Protein AF-A0A4Y2SGX2-F1 (afdb_monomer_lite)

Sequence (139 aa):
MPITRLEYIIDGLDEETGPVLLFDHLLSCNTNDHLVTLHLEGMWPIQLLSSTFIPFFQSCKKLKCLKLFIISSTSVTDLLLKSWQENPPESLEEVIIDVSNVNEDD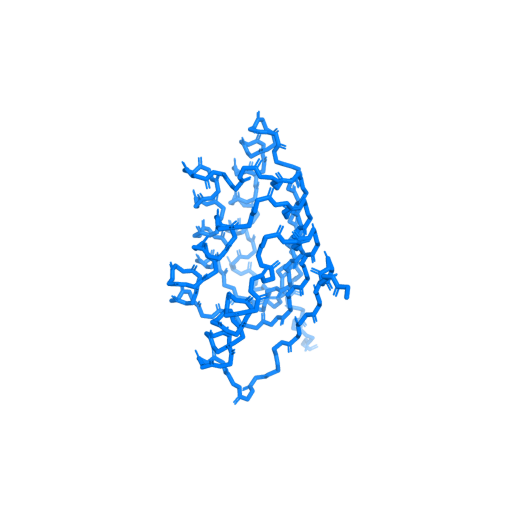YPILMNLTTEYVPLLELAGLNLKVNLHIQRTIN

Secondary structure (DSSP, 8-state):
----EEEEE--TTSTTTHHHHHHHHHHHTTGGGT--EEEEEE---HHHIIIIIHHHHHH-SS--EEEEEEES-HHHHHHHHHHHHHS--TT--EEEEEEEEE-TTTHHHHHHHHHHHHHHHHHTT-EEEEEEEE-----

Radius of gyration: 14.95 Å; chains: 1; bounding box: 42×26×37 Å

Organism: Araneus ventricosus (NCBI:txid182803)

Structure (mmCIF, N/CA/C/O backbone):
data_AF-A0A4Y2SGX2-F1
#
_entry.id   AF-A0A4Y2SGX2-F1
#
loop_
_atom_site.group_PDB
_atom_site.id
_atom_site.type_symbol
_atom_site.label_atom_id
_atom_site.label_alt_id
_atom_site.label_comp_id
_atom_site.label_asym_id
_atom_site.label_entity_id
_atom_site.label_seq_id
_atom_site.pdbx_PDB_ins_code
_atom_site.Cartn_x
_atom_site.Cartn_y
_atom_site.Cartn_z
_atom_site.occupancy
_atom_site.B_iso_or_equiv
_atom_site.auth_seq_id
_atom_site.auth_comp_id
_atom_site.auth_asym_id
_atom_site.auth_atom_id
_atom_site.pdbx_PDB_model_num
ATOM 1 N N . MET A 1 1 ? -22.523 -11.562 4.928 1.00 66.25 1 MET A N 1
ATOM 2 C CA . MET A 1 1 ? -21.269 -11.368 5.691 1.00 66.25 1 MET A CA 1
ATOM 3 C C . MET A 1 1 ? -20.470 -10.297 4.977 1.00 66.25 1 MET A C 1
ATOM 5 O O . MET A 1 1 ? -20.472 -10.339 3.752 1.00 66.25 1 MET A O 1
ATOM 9 N N . PRO A 1 2 ? -19.864 -9.334 5.686 1.00 78.75 2 PRO A N 1
ATOM 10 C CA . PRO A 1 2 ? -19.049 -8.321 5.032 1.00 78.75 2 PRO A CA 1
ATOM 11 C C . PRO A 1 2 ? -17.782 -8.950 4.439 1.00 78.75 2 PRO A C 1
ATOM 13 O O . PRO A 1 2 ? -17.235 -9.897 5.009 1.00 78.75 2 PRO A O 1
ATOM 16 N N . ILE A 1 3 ? -17.330 -8.426 3.301 1.00 81.44 3 ILE A N 1
ATOM 17 C CA . ILE A 1 3 ? -16.067 -8.830 2.679 1.00 81.44 3 ILE A CA 1
ATOM 18 C C . ILE A 1 3 ? -14.934 -8.186 3.478 1.00 81.44 3 ILE A C 1
ATOM 20 O O . ILE A 1 3 ? -14.813 -6.966 3.525 1.00 81.44 3 ILE A O 1
ATOM 24 N N . THR A 1 4 ? -14.118 -9.010 4.131 1.00 90.50 4 THR A N 1
ATOM 25 C CA . THR A 1 4 ? -12.972 -8.553 4.934 1.00 90.50 4 THR A CA 1
ATOM 26 C C . THR A 1 4 ? -11.638 -8.757 4.226 1.00 90.50 4 THR A C 1
ATOM 28 O O . THR A 1 4 ? -10.653 -8.122 4.590 1.00 90.50 4 THR A O 1
ATOM 31 N N . ARG A 1 5 ? -11.592 -9.611 3.200 1.00 92.81 5 ARG A N 1
ATOM 32 C CA . ARG A 1 5 ? -10.420 -9.833 2.353 1.00 92.81 5 ARG A CA 1
ATOM 33 C C . ARG A 1 5 ? -10.837 -9.773 0.895 1.00 92.81 5 ARG A C 1
ATOM 35 O O . ARG A 1 5 ? -11.780 -10.462 0.512 1.00 92.81 5 ARG A O 1
ATOM 42 N N . LEU A 1 6 ? -10.118 -8.980 0.114 1.00 91.81 6 LEU A N 1
ATOM 43 C CA . LEU A 1 6 ? -10.293 -8.883 -1.327 1.00 91.81 6 LEU A CA 1
ATOM 44 C C . LEU A 1 6 ? -8.964 -9.168 -2.019 1.00 91.81 6 LEU A C 1
ATOM 46 O O . LEU A 1 6 ? -7.925 -8.653 -1.610 1.00 91.81 6 LEU A O 1
ATOM 50 N N . GLU A 1 7 ? -9.025 -9.978 -3.067 1.00 91.81 7 GLU A N 1
ATOM 51 C CA . GLU A 1 7 ? -7.917 -10.217 -3.984 1.00 91.81 7 GLU A CA 1
ATOM 52 C C . GLU A 1 7 ? -8.411 -9.908 -5.385 1.00 91.81 7 GLU A C 1
ATOM 54 O O . GLU A 1 7 ? -9.482 -10.378 -5.777 1.00 91.81 7 GLU A O 1
ATOM 59 N N . TYR A 1 8 ? -7.666 -9.085 -6.109 1.00 86.19 8 TYR A N 1
ATOM 60 C CA . TYR A 1 8 ? -8.043 -8.665 -7.444 1.00 86.19 8 TYR A CA 1
ATOM 61 C C . TYR A 1 8 ? -6.819 -8.584 -8.344 1.00 86.19 8 TYR A C 1
ATOM 63 O O . TYR A 1 8 ? -5.809 -7.985 -7.979 1.00 86.19 8 TYR A O 1
ATOM 71 N N . ILE A 1 9 ? -6.937 -9.193 -9.518 1.00 84.62 9 ILE A N 1
ATOM 72 C CA . ILE A 1 9 ? -5.896 -9.237 -10.538 1.00 84.62 9 ILE A CA 1
ATOM 73 C C . ILE A 1 9 ? -6.438 -8.496 -11.752 1.00 84.62 9 ILE A C 1
ATOM 75 O O . ILE A 1 9 ? -7.525 -8.813 -12.239 1.00 84.62 9 ILE A O 1
ATOM 79 N N . ILE A 1 10 ? -5.688 -7.510 -12.222 1.00 74.62 10 ILE A N 1
ATOM 80 C CA . ILE A 1 10 ? -5.981 -6.766 -13.439 1.00 74.62 10 ILE A CA 1
ATOM 81 C C . ILE A 1 10 ? -5.154 -7.345 -14.556 1.00 74.62 10 ILE A C 1
ATOM 83 O O . ILE A 1 10 ? -3.934 -7.201 -14.585 1.00 74.62 10 ILE A O 1
ATOM 87 N N . ASP A 1 11 ? -5.858 -7.986 -15.475 1.00 70.06 11 ASP A N 1
ATOM 88 C CA . ASP A 1 11 ? -5.298 -8.440 -16.733 1.00 70.06 11 ASP A CA 1
ATOM 89 C C . ASP A 1 11 ? -5.484 -7.339 -17.793 1.00 70.06 11 ASP A C 1
ATOM 91 O O . ASP A 1 11 ? -6.489 -6.623 -17.770 1.00 70.06 11 ASP A O 1
ATOM 95 N N . GLY A 1 12 ? -4.511 -7.178 -18.696 1.00 61.22 12 GLY A N 1
ATOM 96 C CA . GLY A 1 12 ? -4.258 -5.978 -19.527 1.00 61.22 12 GLY A CA 1
ATOM 97 C C . GLY A 1 12 ? -5.330 -5.569 -20.555 1.00 61.22 12 GLY A C 1
ATOM 98 O O . GLY A 1 12 ? -5.045 -4.834 -21.495 1.00 61.22 12 GLY A O 1
ATOM 99 N N . LEU A 1 13 ? -6.567 -6.048 -20.426 1.00 53.25 13 LEU A N 1
ATOM 100 C CA . LEU A 1 13 ? -7.689 -5.722 -21.311 1.00 53.25 13 LEU A CA 1
ATOM 101 C C . LEU A 1 13 ? -8.557 -4.553 -20.809 1.00 53.25 13 LEU A C 1
ATOM 103 O O . LEU A 1 13 ? -9.429 -4.110 -21.550 1.00 53.25 13 LEU A O 1
ATOM 107 N N . ASP A 1 14 ? -8.320 -4.045 -19.592 1.00 55.66 14 ASP A N 1
ATOM 108 C CA . ASP A 1 14 ? -9.190 -3.053 -18.932 1.00 55.66 14 ASP A CA 1
ATOM 109 C C . ASP A 1 14 ? -8.406 -1.951 -18.176 1.00 55.66 14 ASP A C 1
ATOM 111 O O . ASP A 1 14 ? -8.850 -1.432 -17.150 1.00 55.66 14 ASP A O 1
ATOM 115 N N . GLU A 1 15 ? -7.216 -1.597 -18.679 1.00 60.25 15 GLU A N 1
ATOM 116 C CA . GLU A 1 15 ? -6.168 -0.846 -17.956 1.00 60.25 15 GLU A CA 1
ATOM 117 C C . GLU A 1 15 ? -6.572 0.547 -17.439 1.00 60.25 15 GLU A C 1
ATOM 119 O O . GLU A 1 15 ? -6.008 1.011 -16.449 1.00 60.25 15 GLU A O 1
ATOM 124 N N . GLU A 1 16 ? -7.564 1.210 -18.043 1.00 62.34 16 GLU A N 1
ATOM 125 C CA . GLU A 1 16 ? -8.000 2.545 -17.596 1.00 62.34 16 GLU A CA 1
ATOM 126 C C . GLU A 1 16 ? -9.330 2.541 -16.831 1.00 62.34 16 GLU A C 1
ATOM 128 O O . GLU A 1 16 ? -9.487 3.292 -15.869 1.00 62.34 16 GLU A O 1
ATOM 133 N N . THR A 1 17 ? -10.300 1.710 -17.231 1.00 69.69 17 THR A N 1
ATOM 134 C CA . THR A 1 17 ? -11.680 1.795 -16.706 1.00 69.69 17 THR A CA 1
ATOM 135 C C . THR A 1 17 ? -11.986 0.722 -15.662 1.00 69.69 17 THR A C 1
ATOM 137 O O . THR A 1 17 ? -12.701 0.996 -14.696 1.00 69.69 17 THR A O 1
ATOM 140 N N . GLY A 1 18 ? -11.413 -0.478 -15.797 1.00 74.94 18 GLY A N 1
ATOM 141 C CA . GLY A 1 18 ? -11.627 -1.593 -14.870 1.00 74.94 18 GLY A CA 1
ATOM 142 C C . GLY A 1 18 ? -11.302 -1.255 -13.407 1.00 74.94 18 GLY A C 1
ATOM 143 O O . GLY A 1 18 ? -12.150 -1.481 -12.540 1.00 74.94 18 GLY A O 1
ATOM 144 N N . PRO A 1 19 ? -10.131 -0.658 -13.106 1.00 75.88 19 PRO A N 1
ATOM 145 C CA . PRO A 1 19 ? -9.784 -0.214 -11.758 1.00 75.88 19 PRO A CA 1
ATOM 146 C C . PRO A 1 19 ? -10.812 0.751 -11.161 1.00 75.88 19 PRO A C 1
ATOM 148 O O . PRO A 1 19 ? -11.267 0.544 -10.040 1.00 75.88 19 PRO A O 1
ATOM 151 N N . VAL A 1 20 ? -11.207 1.784 -11.910 1.00 81.56 20 VAL A N 1
ATOM 152 C CA . VAL A 1 20 ? -12.153 2.808 -11.436 1.00 81.56 20 VAL A CA 1
ATOM 153 C C . VAL A 1 20 ? -13.495 2.171 -11.094 1.00 81.56 20 VAL A C 1
ATOM 155 O O . VAL A 1 20 ? -13.991 2.338 -9.982 1.00 81.56 20 VAL A O 1
ATOM 158 N N . LEU A 1 21 ? -14.036 1.363 -12.011 1.00 82.88 21 LEU A N 1
ATOM 159 C CA . LEU A 1 21 ? -15.308 0.673 -11.806 1.00 82.88 21 LEU A CA 1
ATOM 160 C C . LEU A 1 21 ? -15.267 -0.279 -10.610 1.00 82.88 21 LEU A C 1
ATOM 162 O O . LEU A 1 21 ? -16.256 -0.380 -9.884 1.00 82.88 21 LEU A O 1
ATOM 166 N N . LEU A 1 22 ? -14.138 -0.957 -10.378 1.00 84.62 22 LEU A N 1
ATOM 167 C CA . LEU A 1 22 ? -13.965 -1.795 -9.198 1.00 84.62 22 LEU A CA 1
ATOM 168 C C . LEU A 1 22 ? -14.092 -0.965 -7.921 1.00 84.62 22 LEU A C 1
ATOM 170 O O . LEU A 1 22 ? -14.897 -1.313 -7.060 1.00 84.62 22 LEU A O 1
ATOM 174 N N . PHE A 1 23 ? -13.308 0.102 -7.765 1.00 86.94 23 PHE A N 1
ATOM 175 C CA . PHE A 1 23 ? -13.319 0.879 -6.523 1.00 86.94 23 PHE A CA 1
ATOM 176 C C . PHE A 1 23 ? -14.650 1.595 -6.303 1.00 86.94 23 PHE A C 1
ATOM 178 O O . PHE A 1 23 ? -15.163 1.561 -5.184 1.00 86.94 23 PHE A O 1
ATOM 185 N N . ASP A 1 24 ? -15.265 2.133 -7.356 1.00 87.62 24 ASP A N 1
ATOM 186 C CA . ASP A 1 24 ? -16.619 2.689 -7.292 1.00 87.62 24 ASP A CA 1
ATOM 187 C C . ASP A 1 24 ? -17.631 1.632 -6.834 1.00 87.62 24 ASP A C 1
ATOM 189 O O . ASP A 1 24 ? -18.470 1.885 -5.963 1.00 87.62 24 ASP A O 1
ATOM 193 N N . HIS A 1 25 ? -17.526 0.410 -7.361 1.00 87.88 25 HIS A N 1
ATOM 194 C CA . HIS A 1 25 ? -18.378 -0.695 -6.944 1.00 87.88 25 HIS A CA 1
ATOM 195 C C . HIS A 1 25 ? -18.144 -1.076 -5.476 1.00 87.88 25 HIS A C 1
ATOM 197 O O . HIS A 1 25 ? -19.109 -1.199 -4.714 1.00 87.88 25 HIS A O 1
ATOM 203 N N . LEU A 1 26 ? -16.886 -1.200 -5.045 1.00 89.31 26 LEU A N 1
ATOM 204 C CA . LEU A 1 26 ? -16.529 -1.511 -3.659 1.00 89.31 26 LEU A CA 1
ATOM 205 C C . LEU A 1 26 ? -17.074 -0.461 -2.686 1.00 89.31 26 LEU A C 1
ATOM 207 O O . LEU A 1 26 ? -17.610 -0.837 -1.639 1.00 89.31 26 LEU A O 1
ATOM 211 N N . LEU A 1 27 ? -16.985 0.823 -3.047 1.00 89.69 27 LEU A N 1
ATOM 212 C CA . LEU A 1 27 ? -17.553 1.937 -2.288 1.00 89.69 27 LEU A CA 1
ATOM 213 C C . LEU A 1 27 ? -19.083 1.876 -2.253 1.00 89.69 27 LEU A C 1
ATOM 215 O O . LEU A 1 27 ? -19.667 1.994 -1.181 1.00 89.69 27 LEU A O 1
ATOM 219 N N . SER A 1 28 ? -19.744 1.605 -3.385 1.00 90.62 28 SER A N 1
ATOM 220 C CA . SER A 1 28 ? -21.212 1.467 -3.443 1.00 90.62 28 SER A CA 1
ATOM 221 C C . SER A 1 28 ? -21.747 0.344 -2.544 1.00 90.62 28 SER A C 1
ATOM 223 O O . SER A 1 28 ? -22.877 0.401 -2.058 1.00 90.62 28 SER A O 1
ATOM 225 N N . CYS A 1 29 ? -20.915 -0.670 -2.297 1.00 90.25 29 CYS A N 1
ATOM 226 C CA . CYS A 1 29 ? -21.207 -1.799 -1.423 1.00 90.25 29 CYS A CA 1
ATOM 227 C C . CYS A 1 29 ? -20.754 -1.579 0.033 1.00 90.25 29 CYS A C 1
ATOM 229 O O . CYS A 1 29 ? -20.885 -2.496 0.844 1.00 90.25 29 CYS A O 1
ATOM 231 N N . ASN A 1 30 ? -20.220 -0.400 0.377 1.00 89.94 30 ASN A N 1
ATOM 232 C CA . ASN A 1 30 ? -19.613 -0.080 1.678 1.00 89.94 30 ASN A CA 1
ATOM 233 C C . ASN A 1 30 ? -18.517 -1.080 2.098 1.00 89.94 30 ASN A C 1
ATOM 235 O O . ASN A 1 30 ? -18.339 -1.386 3.279 1.00 89.94 30 ASN A O 1
ATOM 239 N N . THR A 1 31 ? -17.783 -1.641 1.131 1.00 90.75 31 THR A N 1
ATOM 240 C CA . THR A 1 31 ? -16.744 -2.645 1.413 1.00 90.75 31 THR A CA 1
ATOM 241 C C . THR A 1 31 ? -15.591 -2.030 2.205 1.00 90.75 31 THR A C 1
ATOM 243 O O . THR A 1 31 ? -15.030 -2.679 3.086 1.00 90.75 31 THR A O 1
ATOM 246 N N . ASN A 1 32 ? -15.283 -0.757 1.958 1.00 91.19 32 ASN A N 1
ATOM 247 C CA . ASN A 1 32 ? -14.255 0.019 2.655 1.00 91.19 32 ASN A CA 1
ATOM 248 C C . ASN A 1 32 ? -14.449 0.073 4.189 1.00 91.19 32 ASN A C 1
ATOM 250 O O . ASN A 1 32 ? -13.465 0.121 4.926 1.00 91.19 32 ASN A O 1
ATOM 254 N N . ASP A 1 33 ? -15.684 -0.013 4.700 1.00 92.00 33 ASP A N 1
ATOM 255 C CA . ASP A 1 33 ? -15.972 -0.012 6.148 1.00 92.00 33 ASP A CA 1
ATOM 256 C C . ASP A 1 33 ? -15.608 -1.331 6.855 1.00 92.00 33 ASP A C 1
ATOM 258 O O . ASP A 1 33 ? -15.579 -1.424 8.096 1.00 92.00 33 ASP A O 1
ATOM 262 N N . HIS A 1 34 ? -15.366 -2.380 6.070 1.00 93.69 34 HIS A N 1
ATOM 263 C CA . HIS A 1 34 ? -15.165 -3.740 6.556 1.00 93.69 34 HIS A CA 1
ATOM 264 C C . HIS A 1 34 ? -13.898 -4.413 6.036 1.00 93.69 34 HIS A C 1
ATOM 266 O O . HIS A 1 34 ? -13.500 -5.431 6.606 1.00 93.69 34 HIS A O 1
ATOM 272 N N . LEU A 1 35 ? -13.279 -3.872 4.989 1.00 94.56 35 LEU A N 1
ATOM 273 C CA . LEU A 1 35 ? -12.087 -4.436 4.381 1.00 94.56 35 LEU A CA 1
ATOM 274 C C . LEU A 1 35 ? -10.921 -4.394 5.371 1.00 94.56 35 LEU A C 1
ATOM 276 O O . LEU A 1 35 ? -10.600 -3.347 5.923 1.00 94.56 35 LEU A O 1
ATOM 280 N N . VAL A 1 36 ? -10.307 -5.553 5.597 1.00 95.75 36 VAL A N 1
ATOM 281 C CA . VAL A 1 36 ? -9.164 -5.751 6.500 1.00 95.75 36 VAL A CA 1
ATOM 282 C C . VAL A 1 36 ? -7.895 -6.061 5.721 1.00 95.75 36 VAL A C 1
ATOM 284 O O . VAL A 1 36 ? -6.808 -5.635 6.108 1.00 95.75 36 VAL A O 1
ATOM 287 N N . THR A 1 37 ? -8.022 -6.794 4.618 1.00 96.00 37 THR A N 1
ATOM 288 C CA . THR A 1 37 ? -6.898 -7.175 3.766 1.00 96.00 37 THR A CA 1
ATOM 289 C C . THR A 1 37 ? -7.239 -6.940 2.308 1.00 96.00 37 THR A C 1
ATOM 291 O O . THR A 1 37 ? -8.300 -7.356 1.842 1.00 96.00 37 THR A O 1
ATOM 294 N N . LEU A 1 38 ? -6.318 -6.321 1.584 1.00 93.50 38 LEU A N 1
ATOM 295 C CA . LEU A 1 38 ? -6.447 -6.078 0.158 1.00 93.50 38 LEU A CA 1
ATOM 296 C C . LEU A 1 38 ? -5.189 -6.547 -0.565 1.00 93.50 38 LEU A C 1
ATOM 298 O O . LEU A 1 38 ? -4.084 -6.173 -0.186 1.00 93.50 38 LEU A O 1
ATOM 302 N N . HIS A 1 39 ? -5.370 -7.355 -1.602 1.00 93.12 39 HIS A N 1
ATOM 303 C CA . HIS A 1 39 ? -4.316 -7.752 -2.522 1.00 93.12 39 HIS A CA 1
ATOM 304 C C . HIS A 1 39 ? -4.699 -7.318 -3.935 1.00 93.12 39 HIS A C 1
ATOM 306 O O . HIS A 1 39 ? -5.761 -7.698 -4.427 1.00 93.12 39 HIS A O 1
ATOM 312 N N . LEU A 1 40 ? -3.847 -6.511 -4.560 1.00 88.44 40 LEU A N 1
ATOM 313 C CA . LEU A 1 40 ? -4.028 -6.012 -5.916 1.00 88.44 40 LEU A CA 1
ATOM 314 C C . LEU A 1 40 ? -2.819 -6.383 -6.764 1.00 88.44 40 LEU A C 1
ATOM 316 O O . LEU A 1 40 ? -1.688 -6.110 -6.371 1.00 88.44 40 LEU A O 1
ATOM 320 N N . GLU A 1 41 ? -3.065 -6.942 -7.939 1.00 87.62 41 GLU A N 1
ATOM 321 C CA . GLU A 1 41 ? -2.036 -7.309 -8.908 1.00 87.62 41 GLU A CA 1
ATOM 322 C C . GLU A 1 41 ? -2.355 -6.681 -10.261 1.00 87.62 41 GLU A C 1
ATOM 324 O O . GLU A 1 41 ? -3.497 -6.748 -10.708 1.00 87.62 41 GLU A O 1
ATOM 329 N N . GLY A 1 42 ? -1.373 -6.049 -10.906 1.00 82.19 42 GLY A N 1
ATOM 330 C CA . GLY A 1 42 ? -1.541 -5.535 -12.264 1.00 82.19 42 GLY A CA 1
ATOM 331 C C . GLY A 1 42 ? -0.602 -4.394 -12.646 1.00 82.19 42 GLY A C 1
ATOM 332 O O . GLY A 1 42 ? 0.309 -4.011 -11.906 1.00 82.19 42 GLY A O 1
ATOM 333 N N . MET A 1 43 ? -0.839 -3.846 -13.837 1.00 78.31 43 MET A N 1
ATOM 334 C CA . MET A 1 43 ? -0.239 -2.595 -14.296 1.00 78.31 43 MET A CA 1
ATOM 335 C C . MET A 1 43 ? -1.147 -1.431 -13.889 1.00 78.31 43 MET A C 1
ATOM 337 O O . MET A 1 43 ? -2.333 -1.422 -14.206 1.00 78.31 43 MET A O 1
ATOM 341 N N . TRP A 1 44 ? -0.593 -0.455 -13.167 1.00 75.56 44 TRP A N 1
ATOM 342 C CA . TRP A 1 44 ? -1.366 0.642 -12.582 1.00 75.56 44 TRP A CA 1
ATOM 343 C C . TRP A 1 44 ? -0.934 1.980 -13.182 1.00 75.56 44 TRP A C 1
ATOM 345 O O . TRP A 1 44 ? 0.155 2.466 -12.861 1.00 75.56 44 TRP A O 1
ATOM 355 N N . PRO A 1 45 ? -1.765 2.613 -14.025 1.00 75.75 45 PRO A N 1
ATOM 356 C CA . PRO A 1 45 ? -1.525 3.976 -14.476 1.00 75.75 45 PRO A CA 1
ATOM 357 C C . PRO A 1 45 ? -1.377 4.935 -13.292 1.00 75.75 45 PRO A C 1
ATOM 359 O O . PRO A 1 45 ? -2.171 4.916 -12.348 1.00 75.75 45 PRO A O 1
ATOM 362 N N . ILE A 1 46 ? -0.390 5.830 -13.355 1.00 74.62 46 ILE A N 1
ATOM 363 C CA . ILE A 1 46 ? -0.136 6.813 -12.291 1.00 74.62 46 ILE A CA 1
ATOM 364 C C . ILE A 1 46 ? -1.362 7.698 -12.005 1.00 74.62 46 ILE A C 1
ATOM 366 O O . ILE A 1 46 ? -1.585 8.108 -10.868 1.00 74.62 46 ILE A O 1
ATOM 370 N N . GLN A 1 47 ? -2.197 7.953 -13.017 1.00 77.62 47 GLN A N 1
ATOM 371 C CA . GLN A 1 47 ? -3.437 8.719 -12.878 1.00 77.62 47 GLN A CA 1
ATOM 372 C C . GLN A 1 47 ? -4.465 8.005 -11.989 1.00 77.62 47 GLN A C 1
ATOM 374 O O . GLN A 1 47 ? -5.222 8.664 -11.274 1.00 77.62 47 GLN A O 1
ATOM 379 N N . LEU A 1 48 ? -4.494 6.670 -12.003 1.00 78.94 48 LEU A N 1
ATOM 380 C CA . LEU A 1 48 ? -5.407 5.884 -11.171 1.00 78.94 48 LEU A CA 1
ATOM 381 C C . LEU A 1 48 ? -4.981 5.886 -9.706 1.00 78.94 48 LEU A C 1
ATOM 383 O O . LEU A 1 48 ? -5.837 5.863 -8.817 1.00 78.94 48 LEU A O 1
ATOM 387 N N . LEU A 1 49 ? -3.677 6.009 -9.443 1.00 78.88 49 LEU A N 1
ATOM 388 C CA . LEU A 1 49 ? -3.179 6.104 -8.078 1.00 78.88 49 LEU A CA 1
ATOM 389 C C . LEU A 1 49 ? -3.736 7.325 -7.343 1.00 78.88 49 LEU A C 1
ATOM 391 O O . LEU A 1 49 ? -4.272 7.199 -6.243 1.00 78.88 49 LEU A O 1
ATOM 395 N N . SER A 1 50 ? -3.625 8.501 -7.962 1.00 77.88 50 SER A N 1
ATOM 396 C CA . SER A 1 50 ? -4.036 9.765 -7.345 1.00 77.88 50 SER A CA 1
ATOM 397 C C . SER A 1 50 ? -5.551 9.946 -7.306 1.00 77.88 50 SER A C 1
ATOM 399 O O . SER A 1 50 ? -6.075 10.453 -6.317 1.00 77.88 50 SER A O 1
ATOM 401 N N . SER A 1 51 ? -6.258 9.531 -8.360 1.00 81.69 51 SER A N 1
ATOM 402 C CA . SER A 1 51 ? -7.705 9.741 -8.480 1.00 81.69 51 SER A CA 1
ATOM 403 C C . SER A 1 51 ? -8.546 8.716 -7.723 1.00 81.69 51 SER A C 1
ATOM 405 O O . SER A 1 51 ? -9.640 9.054 -7.280 1.00 81.69 51 SER A O 1
ATOM 407 N N . THR A 1 52 ? -8.055 7.481 -7.576 1.00 85.38 52 THR A N 1
ATOM 408 C CA . THR A 1 52 ? -8.879 6.354 -7.115 1.00 85.38 52 THR A CA 1
ATOM 409 C C . THR A 1 52 ? -8.250 5.618 -5.932 1.00 85.38 52 THR A C 1
ATOM 411 O O . THR A 1 52 ? -8.886 5.477 -4.888 1.00 85.38 52 THR A O 1
ATOM 414 N N . PHE A 1 53 ? -6.988 5.192 -6.044 1.00 85.00 53 PHE A N 1
ATOM 415 C CA . PHE A 1 53 ? -6.366 4.290 -5.062 1.00 85.00 53 PHE A CA 1
ATOM 416 C C . PHE A 1 53 ? -6.142 4.968 -3.718 1.00 85.00 53 PHE A C 1
ATOM 418 O O . PHE A 1 53 ? -6.591 4.472 -2.686 1.00 85.00 53 PHE A O 1
ATOM 425 N N . ILE A 1 54 ? -5.445 6.107 -3.734 1.00 87.25 54 ILE A N 1
ATOM 426 C CA . ILE A 1 54 ? -5.101 6.847 -2.520 1.00 87.25 54 ILE A CA 1
ATOM 427 C C . ILE A 1 54 ? -6.379 7.253 -1.760 1.00 87.25 54 ILE A C 1
ATOM 429 O O . ILE A 1 54 ? -6.473 6.919 -0.575 1.00 87.25 54 ILE A O 1
ATOM 433 N N . PRO A 1 55 ? -7.403 7.863 -2.400 1.00 89.38 55 PRO A N 1
ATOM 434 C CA . PRO A 1 55 ? -8.672 8.154 -1.731 1.00 89.38 55 PRO A CA 1
ATOM 435 C C . PRO A 1 55 ? -9.379 6.909 -1.182 1.00 89.38 55 PRO A C 1
ATOM 437 O O . PRO A 1 55 ? -9.890 6.934 -0.061 1.00 89.38 55 PRO A O 1
ATOM 440 N N . PHE A 1 56 ? -9.394 5.801 -1.934 1.00 90.06 56 PHE A N 1
ATOM 441 C CA . PHE A 1 56 ? -10.032 4.569 -1.475 1.00 90.06 56 PHE A CA 1
ATOM 442 C C . PHE A 1 56 ? -9.355 4.013 -0.217 1.00 90.06 56 PHE A C 1
ATOM 444 O O . PHE A 1 56 ? -10.044 3.705 0.757 1.00 90.06 56 PHE A O 1
ATOM 451 N N . PHE A 1 57 ? -8.021 3.937 -0.186 1.00 88.12 57 PHE A N 1
ATOM 452 C CA . PHE A 1 57 ? -7.289 3.463 0.994 1.00 88.12 57 PHE A CA 1
ATOM 453 C C . PHE A 1 57 ? -7.492 4.383 2.198 1.00 88.12 57 PHE A C 1
ATOM 455 O O . PHE A 1 57 ? -7.707 3.890 3.303 1.00 88.12 57 PHE A O 1
ATOM 462 N N . GLN A 1 58 ? -7.523 5.701 1.986 1.00 88.56 58 GLN A N 1
ATOM 463 C CA . GLN A 1 58 ? -7.842 6.673 3.038 1.00 88.56 58 GLN A CA 1
ATOM 464 C C . GLN A 1 58 ? -9.269 6.507 3.582 1.00 88.56 58 GLN A C 1
ATOM 466 O O . GLN A 1 58 ? -9.518 6.771 4.756 1.00 88.56 58 GLN A O 1
ATOM 471 N N . SER A 1 59 ? -10.213 6.041 2.758 1.00 91.12 59 SER A N 1
ATOM 472 C CA . SER A 1 59 ? -11.589 5.763 3.191 1.00 91.12 59 SER A CA 1
ATOM 473 C C . SER A 1 59 ? -11.738 4.463 3.996 1.00 91.12 59 SER A C 1
ATOM 475 O O . SER A 1 59 ? -12.779 4.246 4.623 1.00 91.12 59 SER A O 1
ATOM 477 N N . CYS A 1 60 ? -10.727 3.587 3.980 1.00 92.69 60 CYS A N 1
ATOM 478 C CA . CYS A 1 60 ? -10.768 2.298 4.660 1.00 92.69 60 CYS A CA 1
ATOM 479 C C . CYS A 1 60 ? -10.347 2.432 6.129 1.00 92.69 60 CYS A C 1
ATOM 481 O O . CYS A 1 60 ? -9.175 2.612 6.450 1.00 92.69 60 CYS A O 1
ATOM 483 N N . LYS A 1 61 ? -11.301 2.264 7.048 1.00 91.25 61 LYS A N 1
ATOM 484 C CA . LYS A 1 61 ? -11.071 2.423 8.501 1.00 91.25 61 LYS A CA 1
ATOM 485 C C . LYS A 1 61 ? -10.564 1.165 9.209 1.00 91.25 61 LYS A C 1
ATOM 487 O O . LYS A 1 61 ? -10.321 1.192 10.412 1.00 91.25 61 LYS A O 1
ATOM 492 N N . LYS A 1 62 ? -10.504 0.033 8.505 1.00 95.12 62 LYS A N 1
ATOM 493 C CA . LYS A 1 62 ? -10.115 -1.272 9.071 1.00 95.12 62 LYS A CA 1
ATOM 494 C C . LYS A 1 62 ? -9.063 -2.005 8.247 1.00 95.12 62 LYS A C 1
ATOM 496 O O . LYS A 1 62 ? -8.735 -3.140 8.595 1.00 95.12 62 LYS A O 1
ATOM 501 N N . LEU A 1 63 ? -8.571 -1.390 7.172 1.00 95.25 63 LEU A N 1
ATOM 502 C CA . LEU A 1 63 ? -7.623 -2.009 6.259 1.00 95.25 63 LEU A CA 1
ATOM 503 C C . LEU A 1 63 ? -6.258 -2.068 6.936 1.00 95.25 63 LEU A C 1
ATOM 505 O O . LEU A 1 63 ? -5.556 -1.072 6.981 1.00 95.25 63 LEU A O 1
ATOM 509 N N . LYS A 1 64 ? -5.896 -3.252 7.430 1.00 96.00 64 LYS A N 1
ATOM 510 C CA . LYS A 1 64 ? -4.647 -3.510 8.156 1.00 96.00 64 LYS A CA 1
ATOM 511 C C . LYS A 1 64 ? -3.507 -3.939 7.248 1.00 96.00 64 LYS A C 1
ATOM 513 O O . LYS A 1 64 ? -2.360 -3.617 7.527 1.00 96.00 64 LYS A O 1
ATOM 518 N N . CYS A 1 65 ? -3.815 -4.688 6.192 1.00 96.06 65 CYS A N 1
ATOM 519 C CA . CYS A 1 65 ? -2.808 -5.295 5.327 1.00 96.06 65 CYS A CA 1
ATOM 520 C C . CYS A 1 65 ? -3.095 -4.984 3.858 1.00 96.06 65 CYS A C 1
ATOM 522 O O . CYS A 1 65 ? -4.177 -5.303 3.353 1.00 96.06 65 CYS A O 1
ATOM 524 N N . LEU A 1 66 ? -2.111 -4.402 3.178 1.00 94.25 66 LEU A N 1
ATOM 525 C CA . LEU A 1 66 ? -2.143 -4.124 1.748 1.00 94.25 66 LEU A CA 1
ATOM 526 C C . LEU A 1 66 ? -1.004 -4.868 1.048 1.00 94.25 66 LEU A C 1
ATOM 528 O O . LEU A 1 66 ? 0.158 -4.755 1.428 1.00 94.25 66 LEU A O 1
ATOM 532 N N . LYS A 1 67 ? -1.333 -5.613 -0.003 1.00 94.31 67 LYS A N 1
ATOM 533 C CA . LYS A 1 67 ? -0.361 -6.242 -0.896 1.00 94.31 67 LYS A CA 1
ATOM 534 C C . LYS A 1 67 ? -0.565 -5.697 -2.298 1.00 94.31 67 LYS A C 1
ATOM 536 O O . LYS A 1 67 ? -1.680 -5.747 -2.812 1.00 94.31 67 LYS A O 1
ATOM 541 N N . LEU A 1 68 ? 0.495 -5.177 -2.893 1.00 91.00 68 LEU A N 1
ATOM 542 C CA . LEU A 1 68 ? 0.497 -4.630 -4.240 1.00 91.00 68 LEU A CA 1
ATOM 543 C C . LEU A 1 68 ? 1.528 -5.379 -5.068 1.00 91.00 68 LEU A C 1
ATOM 545 O O . LEU A 1 68 ? 2.700 -5.403 -4.711 1.00 91.00 68 LEU A O 1
ATOM 549 N N . PHE A 1 69 ? 1.106 -5.932 -6.193 1.00 89.31 69 PHE A N 1
ATOM 550 C CA . PHE A 1 69 ? 2.001 -6.359 -7.252 1.00 89.31 69 PHE A CA 1
ATOM 551 C C . PHE A 1 69 ? 1.856 -5.382 -8.418 1.00 89.31 69 PHE A C 1
ATOM 553 O O . PHE A 1 69 ? 0.764 -5.203 -8.963 1.00 89.31 69 PHE A O 1
ATOM 560 N N . ILE A 1 70 ? 2.953 -4.708 -8.757 1.00 85.56 70 ILE A N 1
ATOM 561 C CA . ILE A 1 70 ? 2.995 -3.601 -9.712 1.00 85.56 70 ILE A CA 1
ATOM 562 C C . ILE A 1 70 ? 3.917 -3.982 -10.862 1.00 85.56 70 ILE A C 1
ATOM 564 O O . ILE A 1 70 ? 5.099 -4.259 -10.659 1.00 85.56 70 ILE A O 1
ATOM 568 N N . ILE A 1 71 ? 3.394 -3.943 -12.083 1.00 80.81 71 ILE A N 1
ATOM 569 C CA . ILE A 1 71 ? 4.196 -4.108 -13.296 1.00 80.81 71 ILE A CA 1
ATOM 570 C C . ILE A 1 71 ? 4.704 -2.723 -13.728 1.00 80.81 71 ILE A C 1
ATOM 572 O O . ILE A 1 71 ? 3.958 -1.932 -14.290 1.00 80.81 71 ILE A O 1
ATOM 576 N N . SER A 1 72 ? 5.973 -2.458 -13.398 1.00 69.44 72 SER A N 1
ATOM 577 C CA . SER A 1 72 ? 6.852 -1.333 -13.766 1.00 69.44 72 SER A CA 1
ATOM 578 C C . SER A 1 72 ? 6.291 0.097 -13.754 1.00 69.44 72 SER A C 1
ATOM 580 O O . SER A 1 72 ? 5.571 0.522 -14.654 1.00 69.44 72 SER A O 1
ATOM 582 N N . SER A 1 73 ? 6.749 0.886 -12.772 1.00 71.44 73 SER A N 1
ATOM 583 C CA . SER A 1 73 ? 6.929 2.341 -12.876 1.00 71.44 73 SER A CA 1
ATOM 584 C C . SER A 1 73 ? 7.591 2.903 -11.600 1.00 71.44 73 SER A C 1
ATOM 586 O O . SER A 1 73 ? 7.093 2.723 -10.482 1.00 71.44 73 SER A O 1
ATOM 588 N N . THR A 1 74 ? 8.718 3.609 -11.760 1.00 80.25 74 THR A N 1
ATOM 589 C CA . THR A 1 74 ? 9.394 4.373 -10.688 1.00 80.25 74 THR A CA 1
ATOM 590 C C . THR A 1 74 ? 8.476 5.437 -10.096 1.00 80.25 74 THR A C 1
ATOM 592 O O . THR A 1 74 ? 8.384 5.580 -8.879 1.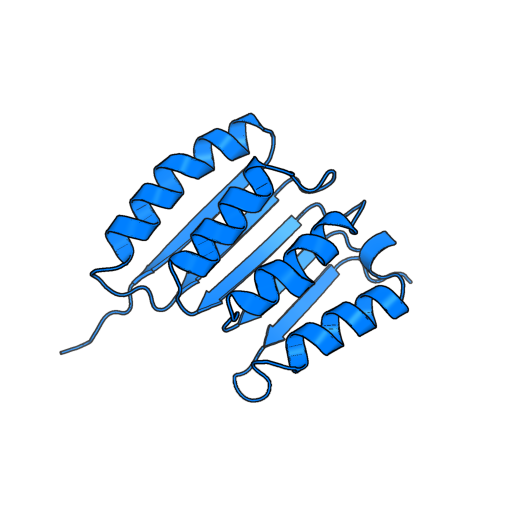00 80.25 74 THR A O 1
ATOM 595 N N . SER A 1 75 ? 7.740 6.138 -10.958 1.00 84.12 75 SER A N 1
ATOM 596 C CA . SER A 1 75 ? 6.856 7.240 -10.581 1.00 84.12 75 SER A CA 1
ATOM 597 C C . SER A 1 75 ? 5.603 6.782 -9.834 1.00 84.12 75 SER A C 1
ATOM 599 O O . SER A 1 75 ? 5.138 7.484 -8.941 1.00 84.12 75 SER A O 1
ATOM 601 N N . VAL A 1 76 ? 5.081 5.593 -10.146 1.00 83.62 76 VAL A N 1
ATOM 602 C CA . VAL A 1 76 ? 3.958 4.962 -9.430 1.00 83.62 76 VAL A CA 1
ATOM 603 C C . VAL A 1 76 ? 4.375 4.629 -7.999 1.00 83.62 76 VAL A C 1
ATOM 605 O O . VAL A 1 76 ? 3.651 4.944 -7.056 1.00 83.62 76 VAL A O 1
ATOM 608 N N . THR A 1 77 ? 5.564 4.046 -7.833 1.00 86.12 77 THR A N 1
ATOM 609 C CA . THR A 1 77 ? 6.091 3.685 -6.511 1.00 86.12 77 THR A CA 1
ATOM 610 C C . THR A 1 77 ? 6.381 4.932 -5.673 1.00 86.12 77 THR A C 1
ATOM 612 O O . THR A 1 77 ? 5.905 5.022 -4.546 1.00 86.12 77 THR A O 1
ATOM 615 N N . ASP A 1 78 ? 7.088 5.924 -6.224 1.00 89.69 78 ASP A N 1
ATOM 616 C CA . ASP A 1 78 ? 7.392 7.180 -5.520 1.00 89.69 78 ASP A CA 1
ATOM 617 C C . ASP A 1 78 ? 6.116 7.923 -5.087 1.00 89.69 78 ASP A C 1
ATOM 619 O O . ASP A 1 78 ? 5.976 8.300 -3.924 1.00 89.69 78 ASP A O 1
ATOM 623 N N . LEU A 1 79 ? 5.125 8.051 -5.981 1.00 89.56 79 LEU A N 1
ATOM 624 C CA . LEU A 1 79 ? 3.855 8.712 -5.666 1.00 89.56 79 LEU A CA 1
ATOM 625 C C . LEU A 1 79 ? 3.109 8.026 -4.511 1.00 89.56 79 LEU A C 1
ATOM 627 O O . LEU A 1 79 ? 2.576 8.710 -3.636 1.00 89.56 79 LEU A O 1
ATOM 631 N N . LEU A 1 80 ? 3.071 6.689 -4.499 1.00 89.12 80 LEU A N 1
ATOM 632 C CA . LEU A 1 80 ? 2.446 5.918 -3.422 1.00 89.12 80 LEU A CA 1
ATOM 633 C C . LEU A 1 80 ? 3.148 6.153 -2.083 1.00 89.12 80 LEU A C 1
ATOM 635 O O . LEU A 1 80 ? 2.490 6.523 -1.109 1.00 89.12 80 LEU A O 1
ATOM 639 N N . LEU A 1 81 ? 4.472 5.990 -2.044 1.00 90.81 81 LEU A N 1
ATOM 640 C CA . LEU A 1 81 ? 5.263 6.134 -0.820 1.00 90.81 81 LEU A CA 1
ATOM 641 C C . LEU A 1 81 ? 5.168 7.550 -0.249 1.00 90.81 81 LEU A C 1
ATOM 643 O O . LEU A 1 81 ? 4.911 7.721 0.944 1.00 90.81 81 LEU A O 1
ATOM 647 N N . LYS A 1 82 ? 5.271 8.561 -1.115 1.00 92.25 82 LYS A N 1
ATOM 648 C CA . LYS A 1 82 ? 5.091 9.961 -0.737 1.00 92.25 82 LYS A CA 1
ATOM 649 C C . LYS A 1 82 ? 3.702 10.227 -0.159 1.00 92.25 82 LYS A C 1
ATOM 651 O O . LYS A 1 82 ? 3.581 10.897 0.864 1.00 92.25 82 LYS A O 1
ATOM 656 N N . SER A 1 83 ? 2.652 9.671 -0.769 1.00 90.62 83 SER A N 1
ATOM 657 C CA . SER A 1 83 ? 1.283 9.860 -0.276 1.00 90.62 83 SER A CA 1
ATOM 658 C C . SER A 1 83 ? 1.081 9.303 1.135 1.00 90.62 83 SER A C 1
ATOM 660 O O . SER A 1 83 ? 0.402 9.930 1.945 1.00 90.62 83 SER A O 1
ATOM 662 N N . TRP A 1 84 ? 1.707 8.168 1.461 1.00 90.75 84 TRP A N 1
ATOM 663 C CA . TRP A 1 84 ? 1.640 7.585 2.802 1.00 90.75 84 TRP A CA 1
ATOM 664 C C . TRP A 1 84 ? 2.509 8.317 3.812 1.00 90.75 84 TRP A C 1
ATOM 666 O O . TRP A 1 84 ? 2.174 8.323 4.991 1.00 90.75 84 TRP A O 1
ATOM 676 N N . GLN A 1 85 ? 3.591 8.958 3.374 1.00 90.81 85 GLN A N 1
ATOM 677 C CA . GLN A 1 85 ? 4.375 9.825 4.246 1.00 90.81 85 GLN A CA 1
ATOM 678 C C . GLN A 1 85 ? 3.588 11.088 4.628 1.00 90.81 85 GLN A C 1
ATOM 680 O O . GLN A 1 85 ? 3.625 11.513 5.780 1.00 90.81 85 GLN A O 1
ATOM 685 N N . GLU A 1 86 ? 2.884 11.694 3.668 1.00 91.12 86 GLU A N 1
ATOM 686 C CA . GLU A 1 86 ? 2.099 12.914 3.887 1.00 91.12 86 GLU A CA 1
ATOM 687 C C . GLU A 1 86 ? 0.798 12.644 4.654 1.00 91.12 86 GLU A C 1
ATOM 689 O O . GLU A 1 86 ? 0.435 13.409 5.549 1.00 91.12 86 GLU A O 1
ATOM 694 N N . ASN A 1 87 ? 0.091 11.567 4.305 1.00 88.62 87 ASN A N 1
ATOM 695 C CA . ASN A 1 87 ? -1.170 11.180 4.929 1.00 88.62 87 ASN A CA 1
ATOM 696 C C . ASN A 1 87 ? -1.276 9.646 5.043 1.00 88.62 87 ASN A C 1
ATOM 698 O O . ASN A 1 87 ? -1.868 8.998 4.167 1.00 88.62 87 ASN A O 1
ATOM 702 N N . PRO A 1 88 ? -0.707 9.055 6.109 1.00 84.69 88 PRO A N 1
ATOM 703 C CA . PRO A 1 88 ? -0.753 7.617 6.331 1.00 84.69 88 PRO A CA 1
ATOM 704 C C . PRO A 1 88 ? -2.205 7.144 6.497 1.00 84.69 88 PRO A C 1
ATOM 706 O O . PRO A 1 88 ? -2.966 7.769 7.241 1.00 84.69 88 PRO A O 1
ATOM 709 N N . PRO A 1 89 ? -2.622 6.034 5.864 1.00 85.50 89 PRO A N 1
ATOM 710 C CA . PRO A 1 89 ? -3.937 5.462 6.123 1.00 85.50 89 PRO A CA 1
ATOM 711 C C . PRO A 1 89 ? -4.035 4.999 7.585 1.00 85.50 89 PRO A C 1
ATOM 713 O O . PRO A 1 89 ? -3.240 4.177 8.029 1.00 85.50 89 PRO A O 1
ATOM 716 N N . GLU A 1 90 ? -5.028 5.504 8.322 1.00 87.19 90 GLU A N 1
ATOM 717 C CA . GLU A 1 90 ? -5.125 5.391 9.792 1.00 87.19 90 GLU A CA 1
ATOM 718 C C . GLU A 1 90 ? -5.028 3.953 10.329 1.00 87.19 90 GLU A C 1
ATOM 720 O O . GLU A 1 90 ? -4.499 3.724 11.413 1.00 87.19 90 GLU A O 1
ATOM 725 N N . SER A 1 91 ? -5.562 2.983 9.584 1.00 91.94 91 SER A N 1
ATOM 726 C CA . SER A 1 91 ? -5.681 1.590 10.033 1.00 91.94 91 SER A CA 1
ATOM 727 C C . SER A 1 91 ? -4.637 0.639 9.451 1.00 91.94 91 SER A C 1
ATOM 729 O O . SER A 1 91 ? -4.642 -0.540 9.809 1.00 91.94 91 SER A O 1
ATOM 731 N N . LEU A 1 92 ? -3.768 1.135 8.566 1.00 93.19 92 LEU A N 1
ATOM 732 C CA . LEU A 1 92 ? -2.834 0.312 7.808 1.00 93.19 92 LEU A CA 1
ATOM 733 C C . LEU A 1 92 ? -1.589 0.012 8.641 1.00 93.19 92 LEU A C 1
ATOM 735 O O . LEU A 1 92 ? -0.899 0.915 9.099 1.00 93.19 92 LEU A O 1
ATOM 739 N N . GLU A 1 93 ? -1.320 -1.276 8.837 1.00 95.00 93 GLU A N 1
ATOM 740 C CA . GLU A 1 93 ? -0.242 -1.781 9.693 1.00 95.00 93 GLU A CA 1
ATOM 741 C C . GLU A 1 93 ? 0.887 -2.392 8.852 1.00 95.00 93 GLU A C 1
ATOM 743 O O . GLU A 1 93 ? 2.060 -2.221 9.171 1.00 95.00 93 GLU A O 1
ATOM 748 N N . GLU A 1 94 ? 0.544 -3.092 7.767 1.00 96.12 94 GLU A N 1
ATOM 749 C CA . GLU A 1 94 ? 1.493 -3.807 6.913 1.00 96.12 94 GLU A CA 1
ATOM 750 C C . GLU A 1 94 ? 1.235 -3.531 5.431 1.00 96.12 94 GLU A C 1
ATOM 752 O O . GLU A 1 94 ? 0.109 -3.660 4.938 1.00 96.12 94 GLU A O 1
ATOM 757 N N . VAL A 1 95 ? 2.309 -3.220 4.705 1.00 94.12 95 VAL A N 1
ATOM 758 C CA . VAL A 1 95 ? 2.304 -3.059 3.255 1.00 94.12 95 VAL A CA 1
ATOM 759 C C . VAL A 1 95 ? 3.409 -3.893 2.631 1.00 94.12 95 VAL A C 1
ATOM 761 O O . VAL A 1 95 ? 4.575 -3.784 3.003 1.00 94.12 95 VAL A O 1
ATOM 764 N N . ILE A 1 96 ? 3.049 -4.683 1.625 1.00 94.81 96 ILE A N 1
ATOM 765 C CA . ILE A 1 96 ? 4.003 -5.392 0.774 1.00 94.81 96 ILE A CA 1
ATOM 766 C C . ILE A 1 96 ? 3.827 -4.890 -0.654 1.00 94.81 96 ILE A C 1
ATOM 768 O O . ILE A 1 96 ? 2.724 -4.950 -1.193 1.00 94.81 96 ILE A O 1
ATOM 772 N N . ILE A 1 97 ? 4.908 -4.409 -1.261 1.00 92.31 97 ILE A N 1
ATOM 773 C CA . ILE A 1 97 ? 4.951 -4.001 -2.663 1.00 92.31 97 ILE A CA 1
ATOM 774 C C . ILE A 1 97 ? 5.943 -4.897 -3.397 1.00 92.31 97 ILE A C 1
ATOM 776 O O . ILE A 1 97 ? 7.135 -4.883 -3.106 1.00 92.31 97 ILE A O 1
ATOM 780 N N . ASP A 1 98 ? 5.461 -5.648 -4.374 1.00 92.06 98 ASP A N 1
ATOM 781 C CA . ASP A 1 98 ? 6.268 -6.389 -5.331 1.00 92.06 98 ASP A CA 1
ATOM 782 C C . ASP A 1 98 ? 6.276 -5.624 -6.657 1.00 92.06 98 ASP A C 1
ATOM 784 O O . ASP A 1 98 ? 5.267 -5.556 -7.356 1.00 92.06 98 ASP A O 1
ATOM 788 N N . VAL A 1 99 ? 7.415 -5.026 -7.007 1.00 90.19 99 VAL A N 1
ATOM 789 C CA . VAL A 1 99 ? 7.587 -4.308 -8.275 1.00 90.19 99 VAL A CA 1
ATOM 790 C C . VAL A 1 99 ? 8.275 -5.233 -9.265 1.00 90.19 99 VAL A C 1
ATOM 792 O O . VAL A 1 99 ? 9.439 -5.595 -9.093 1.00 90.19 99 VAL A O 1
ATOM 795 N N . SER A 1 100 ? 7.549 -5.618 -10.306 1.00 88.88 100 SER A N 1
ATOM 796 C CA . SER A 1 100 ? 8.035 -6.478 -11.380 1.00 88.88 100 SER A CA 1
ATOM 797 C C . SER A 1 100 ? 8.369 -5.694 -12.637 1.00 88.88 100 SER A C 1
ATOM 799 O O . SER A 1 100 ? 7.914 -4.567 -12.833 1.00 88.88 100 SER A O 1
ATOM 801 N N . ASN A 1 101 ? 9.147 -6.331 -13.513 1.00 85.50 101 ASN A N 1
ATOM 802 C CA . ASN A 1 101 ? 9.585 -5.760 -14.784 1.00 85.50 101 ASN A CA 1
ATOM 803 C C . ASN A 1 101 ? 10.391 -4.459 -14.604 1.00 85.50 101 ASN A C 1
ATOM 805 O O . ASN A 1 101 ? 10.218 -3.482 -15.334 1.00 85.50 101 ASN A O 1
ATOM 809 N N . VAL A 1 102 ? 11.244 -4.440 -13.575 1.00 86.88 102 VAL A N 1
ATOM 810 C CA . VAL A 1 102 ? 12.148 -3.322 -13.301 1.00 86.88 102 VAL A CA 1
ATOM 811 C C . VAL A 1 102 ? 13.316 -3.389 -14.282 1.00 86.88 102 VAL A C 1
ATOM 813 O O . VAL A 1 102 ? 14.038 -4.390 -14.312 1.00 86.88 102 VAL A O 1
ATOM 816 N N . ASN A 1 103 ? 13.501 -2.332 -15.071 1.00 86.12 103 ASN A N 1
ATOM 817 C CA . ASN A 1 103 ? 14.647 -2.205 -15.968 1.00 86.12 103 ASN A CA 1
ATOM 818 C C . ASN A 1 103 ? 15.936 -1.981 -15.166 1.00 86.12 103 ASN A C 1
ATOM 820 O O . ASN A 1 103 ? 15.901 -1.435 -14.062 1.00 86.12 103 ASN A O 1
ATOM 824 N N . GLU A 1 104 ? 17.086 -2.351 -15.733 1.00 86.44 104 GLU A N 1
ATOM 825 C CA . GLU A 1 104 ? 18.391 -2.188 -15.070 1.00 86.44 104 GLU A CA 1
ATOM 826 C C . GLU A 1 104 ? 18.686 -0.728 -14.686 1.00 86.44 104 GLU A C 1
ATOM 828 O O . GLU A 1 104 ? 19.221 -0.483 -13.605 1.00 86.44 104 GLU A O 1
ATOM 833 N N . ASP A 1 105 ? 18.265 0.231 -15.516 1.00 87.25 105 ASP A N 1
ATOM 834 C CA . ASP A 1 105 ? 18.434 1.669 -15.265 1.00 87.25 105 ASP A CA 1
ATOM 835 C C . ASP A 1 105 ? 17.515 2.196 -14.145 1.00 87.25 105 ASP A C 1
ATOM 837 O O . ASP A 1 105 ? 17.893 3.092 -13.388 1.00 87.25 105 ASP A O 1
ATOM 841 N N . ASP A 1 106 ? 16.320 1.613 -13.999 1.00 87.50 106 ASP A N 1
ATOM 842 C CA . ASP A 1 106 ? 15.321 2.009 -12.997 1.00 87.50 106 ASP A CA 1
ATOM 843 C C . ASP A 1 106 ? 15.585 1.372 -11.626 1.00 87.50 106 ASP A C 1
ATOM 845 O O . ASP A 1 106 ? 15.214 1.924 -10.587 1.00 87.50 106 ASP A O 1
ATOM 849 N N . TYR A 1 107 ? 16.245 0.211 -11.600 1.00 89.19 107 TYR A N 1
ATOM 850 C CA . TYR A 1 107 ? 16.561 -0.517 -10.374 1.00 89.19 107 TYR A CA 1
ATOM 851 C C . TYR A 1 107 ? 17.301 0.321 -9.316 1.00 89.19 107 TYR A C 1
ATOM 853 O O . TYR A 1 107 ? 16.829 0.361 -8.176 1.00 89.19 107 TYR A O 1
ATOM 861 N N . PRO A 1 108 ? 18.419 1.016 -9.621 1.00 91.56 108 PRO A N 1
ATOM 862 C CA . PRO A 1 108 ? 19.098 1.842 -8.623 1.00 91.56 108 PRO A CA 1
ATOM 863 C C . PRO A 1 108 ? 18.223 3.000 -8.127 1.00 91.56 108 PRO A C 1
ATOM 865 O O . PRO A 1 108 ? 18.316 3.372 -6.959 1.00 91.56 108 PRO A O 1
ATOM 868 N N . ILE A 1 109 ? 17.343 3.542 -8.976 1.00 91.69 109 ILE A N 1
ATOM 869 C CA . ILE A 1 109 ? 16.409 4.612 -8.602 1.00 91.69 109 ILE A CA 1
ATOM 870 C C . ILE A 1 109 ? 15.394 4.081 -7.583 1.00 91.69 109 ILE A C 1
ATOM 872 O O . ILE A 1 109 ? 15.244 4.654 -6.506 1.00 91.69 109 ILE A O 1
ATOM 876 N N . LEU A 1 110 ? 14.751 2.946 -7.878 1.00 90.44 110 LEU A N 1
ATOM 877 C CA . LEU A 1 110 ? 13.804 2.288 -6.972 1.00 90.44 110 LEU A CA 1
ATOM 878 C C . LEU A 1 110 ? 14.458 1.837 -5.663 1.00 90.44 110 LEU A C 1
ATOM 880 O O . LEU A 1 110 ? 13.842 1.941 -4.601 1.00 90.44 110 LEU A O 1
ATOM 884 N N . MET A 1 111 ? 15.704 1.366 -5.715 1.00 91.75 111 MET A N 1
ATOM 885 C CA . MET A 1 111 ? 16.454 0.984 -4.519 1.00 91.75 111 MET A CA 1
ATOM 886 C C . MET A 1 111 ? 16.722 2.191 -3.613 1.00 91.75 111 MET A C 1
ATOM 888 O O . MET A 1 111 ? 16.531 2.102 -2.399 1.00 91.75 111 MET A O 1
ATOM 892 N N . ASN A 1 112 ? 17.117 3.328 -4.192 1.00 93.94 112 ASN A N 1
ATOM 893 C CA . ASN A 1 112 ? 17.324 4.567 -3.442 1.00 93.94 112 ASN A CA 1
ATOM 894 C C . ASN A 1 112 ? 16.016 5.068 -2.817 1.00 93.94 112 ASN A C 1
ATOM 896 O O . ASN A 1 112 ? 15.999 5.342 -1.621 1.00 93.94 112 ASN A O 1
ATOM 900 N N . LEU A 1 113 ? 14.919 5.090 -3.585 1.00 92.31 113 LEU A N 1
ATOM 901 C CA . LEU A 1 113 ? 13.585 5.439 -3.077 1.00 92.31 113 LEU A CA 1
ATOM 902 C C . LEU A 1 113 ? 13.185 4.536 -1.904 1.00 92.31 113 LEU A C 1
ATOM 904 O O . LEU A 1 113 ? 12.776 5.011 -0.850 1.00 92.31 113 LEU A O 1
ATOM 908 N N . THR A 1 114 ? 13.357 3.223 -2.053 1.00 91.12 114 THR A N 1
ATOM 909 C CA . THR A 1 114 ? 13.043 2.258 -0.990 1.00 91.12 114 THR A CA 1
ATOM 910 C C . THR A 1 114 ? 13.883 2.520 0.263 1.00 91.12 114 THR A C 1
ATOM 912 O O . THR A 1 114 ? 13.355 2.527 1.371 1.00 91.12 114 THR A O 1
ATOM 915 N N . THR A 1 115 ? 15.180 2.787 0.093 1.00 94.19 115 THR A N 1
ATOM 916 C CA . THR A 1 115 ? 16.106 3.084 1.199 1.00 94.19 115 THR A CA 1
ATOM 917 C C . THR A 1 115 ? 15.747 4.386 1.921 1.00 94.19 115 THR A C 1
ATOM 919 O O . THR A 1 115 ? 15.957 4.492 3.127 1.00 94.19 115 THR A O 1
ATOM 922 N N . GLU A 1 116 ? 15.198 5.366 1.203 1.00 94.69 116 GLU A N 1
ATOM 923 C CA . GLU A 1 116 ? 14.752 6.644 1.759 1.00 94.69 116 GLU A CA 1
ATOM 924 C C . GLU A 1 116 ? 13.426 6.515 2.521 1.00 94.69 116 GLU A C 1
ATOM 926 O O . GLU A 1 116 ? 13.337 6.923 3.678 1.00 94.69 116 GLU A O 1
ATOM 931 N N . TYR A 1 117 ? 12.399 5.927 1.901 1.00 93.94 117 TYR A N 1
ATOM 932 C CA . TYR A 1 117 ? 11.039 5.944 2.443 1.00 93.94 117 TYR A CA 1
ATOM 933 C C . TYR A 1 117 ? 10.749 4.840 3.462 1.00 93.94 117 TYR A C 1
ATOM 935 O O . TYR A 1 117 ? 9.998 5.095 4.403 1.00 93.94 117 TYR A O 1
ATOM 943 N N . VAL A 1 118 ? 11.310 3.631 3.314 1.00 93.56 118 VAL A N 1
ATOM 944 C CA . VAL A 1 118 ? 10.988 2.504 4.215 1.00 93.56 118 VAL A CA 1
ATOM 945 C C . VAL A 1 118 ? 11.262 2.854 5.681 1.00 93.56 118 VAL A C 1
ATOM 947 O O . VAL A 1 118 ? 10.330 2.746 6.477 1.00 93.56 118 VAL A O 1
ATOM 950 N N . PRO A 1 119 ? 12.448 3.373 6.062 1.00 94.81 119 PRO A N 1
ATOM 951 C CA . PRO A 1 119 ? 12.707 3.712 7.459 1.00 94.81 119 PRO A CA 1
ATOM 952 C C . PRO A 1 119 ? 11.773 4.808 7.987 1.00 94.81 119 PRO A C 1
ATOM 954 O O . PRO A 1 119 ? 11.380 4.782 9.150 1.00 94.81 119 PRO A O 1
ATOM 957 N N . LEU A 1 120 ? 11.407 5.780 7.143 1.00 94.19 120 LEU A N 1
ATOM 958 C CA . LEU A 1 120 ? 10.521 6.883 7.525 1.00 94.19 120 LEU A CA 1
ATOM 959 C C . LEU A 1 120 ? 9.098 6.391 7.804 1.00 94.19 120 LEU A C 1
ATOM 961 O O . LEU A 1 120 ? 8.478 6.819 8.777 1.00 94.19 120 LEU A O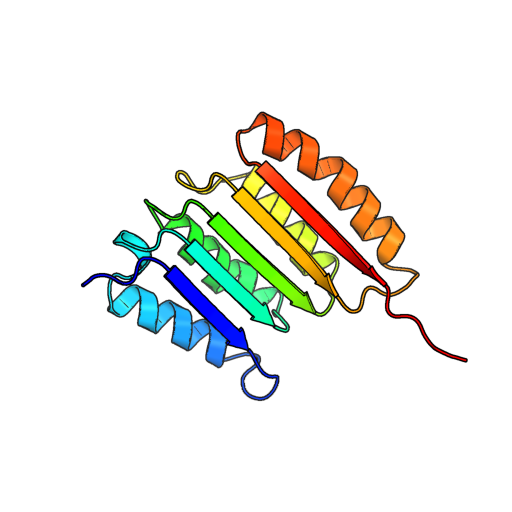 1
ATOM 965 N N . LEU A 1 121 ? 8.596 5.481 6.971 1.00 93.62 121 LEU A N 1
ATOM 966 C CA . LEU A 1 121 ? 7.266 4.897 7.119 1.00 93.62 121 LEU A CA 1
ATOM 967 C C . LEU A 1 121 ? 7.211 3.902 8.287 1.00 93.62 121 LEU A C 1
ATOM 969 O O . LEU A 1 121 ? 6.256 3.933 9.061 1.00 93.62 121 LEU A O 1
ATOM 973 N N . GLU A 1 122 ? 8.264 3.109 8.501 1.00 93.44 122 GLU A N 1
ATOM 974 C CA . GLU A 1 122 ? 8.382 2.234 9.675 1.00 93.44 122 GLU A CA 1
ATOM 975 C C . GLU A 1 122 ? 8.403 3.034 10.985 1.00 93.44 122 GLU A C 1
ATOM 977 O O . GLU A 1 122 ? 7.723 2.669 11.946 1.00 93.44 122 GLU A O 1
ATOM 982 N N . LEU A 1 123 ? 9.116 4.168 11.023 1.00 92.19 123 LEU A N 1
ATOM 983 C CA . LEU A 1 123 ? 9.096 5.091 12.165 1.00 92.19 123 LEU A CA 1
ATOM 984 C C . LEU A 1 123 ? 7.706 5.695 12.415 1.00 92.19 123 LEU A C 1
ATOM 986 O O . LEU A 1 123 ? 7.374 5.999 13.561 1.00 92.19 123 LEU A O 1
ATOM 990 N N . ALA A 1 124 ? 6.894 5.849 11.367 1.00 89.94 124 ALA A N 1
ATOM 991 C CA . ALA A 1 124 ? 5.501 6.280 11.463 1.00 89.94 124 ALA A CA 1
ATOM 992 C C . ALA A 1 124 ? 4.534 5.143 11.860 1.00 89.94 124 ALA A C 1
ATOM 994 O O . ALA A 1 124 ? 3.338 5.387 12.011 1.00 89.94 124 ALA A O 1
ATOM 995 N N . GLY A 1 125 ? 5.036 3.920 12.070 1.00 90.94 125 GLY A N 1
ATOM 996 C CA . GLY A 1 125 ? 4.250 2.755 12.481 1.00 90.94 125 GLY A CA 1
ATOM 997 C C . GLY A 1 125 ? 3.719 1.898 11.330 1.00 90.94 125 GLY A C 1
ATOM 998 O O . GLY A 1 125 ? 2.967 0.962 11.590 1.00 90.94 125 GLY A O 1
ATOM 999 N N . LEU A 1 126 ? 4.115 2.180 10.085 1.00 93.19 126 LEU A N 1
ATOM 1000 C CA . LEU A 1 126 ? 3.734 1.411 8.902 1.00 93.19 126 LEU A CA 1
ATOM 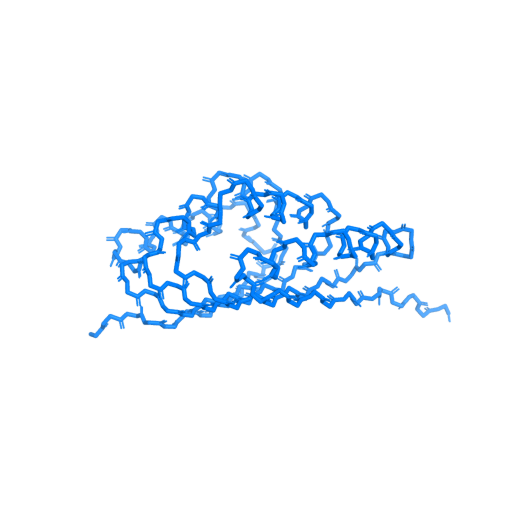1001 C C . LEU A 1 126 ? 4.847 0.424 8.527 1.00 93.19 126 LEU A C 1
ATOM 1003 O O . LEU A 1 126 ? 5.907 0.828 8.055 1.00 93.19 126 LEU A O 1
ATOM 1007 N N . ASN A 1 127 ? 4.609 -0.876 8.696 1.00 94.88 127 ASN A N 1
ATOM 1008 C CA . ASN A 1 127 ? 5.571 -1.903 8.299 1.00 94.88 127 ASN A CA 1
ATOM 1009 C C . ASN A 1 127 ? 5.555 -2.079 6.774 1.00 94.88 127 ASN A C 1
ATOM 1011 O O . ASN A 1 127 ? 4.640 -2.700 6.229 1.00 94.88 127 ASN A O 1
ATOM 1015 N N . LEU A 1 128 ? 6.551 -1.520 6.087 1.00 94.44 128 LEU A N 1
ATOM 1016 C CA . LEU A 1 128 ? 6.639 -1.530 4.631 1.00 94.44 128 LEU A CA 1
ATOM 1017 C C . LEU A 1 128 ? 7.747 -2.468 4.147 1.00 94.44 128 LEU A C 1
ATOM 1019 O O . LEU A 1 128 ? 8.922 -2.286 4.450 1.00 94.44 128 LEU A O 1
ATOM 1023 N N . LYS A 1 129 ? 7.383 -3.403 3.271 1.00 94.62 129 LYS A N 1
ATOM 1024 C CA . LYS A 1 129 ? 8.325 -4.243 2.533 1.00 94.62 129 LYS A CA 1
ATOM 1025 C C . LYS A 1 129 ? 8.194 -3.999 1.0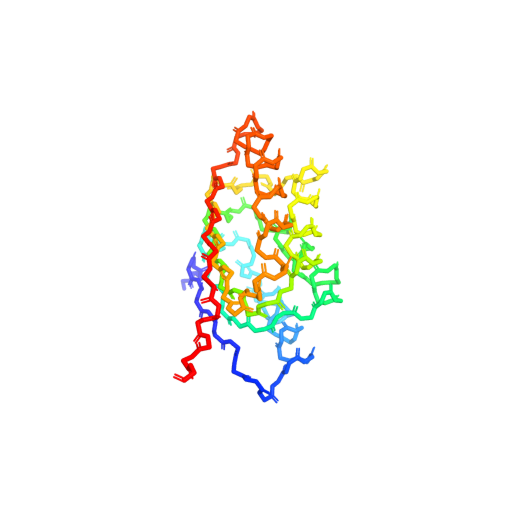36 1.00 94.62 129 LYS A C 1
ATOM 1027 O O . LYS A 1 129 ? 7.130 -4.224 0.470 1.00 94.62 129 LYS A O 1
ATOM 1032 N N . VAL A 1 130 ? 9.288 -3.610 0.388 1.00 92.06 130 VAL A N 1
ATOM 1033 C CA . VAL A 1 130 ? 9.354 -3.455 -1.072 1.00 92.06 130 VAL A CA 1
ATOM 1034 C C . VAL A 1 130 ? 10.318 -4.491 -1.645 1.0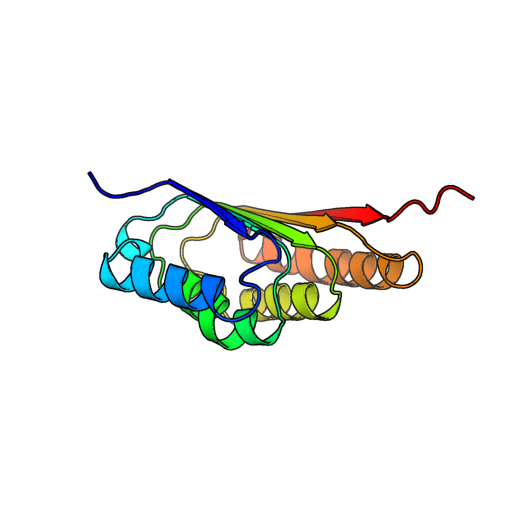0 92.06 130 VAL A C 1
ATOM 1036 O O . VAL A 1 130 ? 11.480 -4.547 -1.244 1.00 92.06 130 VAL A O 1
ATOM 1039 N N . ASN A 1 131 ? 9.845 -5.315 -2.577 1.00 92.62 131 ASN A N 1
ATOM 1040 C CA . ASN A 1 131 ? 10.660 -6.272 -3.319 1.00 92.62 131 ASN A CA 1
ATOM 1041 C C . ASN A 1 131 ? 10.741 -5.826 -4.781 1.00 92.62 131 ASN A C 1
ATOM 1043 O O . ASN A 1 131 ? 9.721 -5.550 -5.411 1.00 92.62 131 ASN A O 1
ATOM 1047 N N . LEU A 1 132 ? 11.955 -5.777 -5.324 1.00 91.50 132 LEU A N 1
ATOM 1048 C CA . LEU A 1 132 ? 12.212 -5.359 -6.699 1.00 91.50 132 LEU A CA 1
ATOM 1049 C C . LEU A 1 132 ? 12.648 -6.567 -7.531 1.00 91.50 132 LEU A C 1
ATOM 1051 O O . LEU A 1 132 ? 13.643 -7.219 -7.206 1.00 91.50 132 LEU A O 1
ATOM 1055 N N . HIS A 1 133 ? 11.933 -6.844 -8.621 1.00 89.31 133 HIS A N 1
ATOM 1056 C CA . HIS A 1 133 ? 12.200 -7.966 -9.520 1.00 89.31 133 HIS A CA 1
ATOM 1057 C C . HIS A 1 133 ? 12.679 -7.444 -10.882 1.00 89.31 133 HIS A C 1
ATOM 1059 O O . HIS A 1 133 ? 11.900 -6.917 -11.682 1.00 89.31 133 HIS A O 1
ATOM 1065 N N . ILE A 1 134 ? 13.985 -7.581 -11.135 1.00 83.12 134 ILE A N 1
ATOM 1066 C CA . ILE A 1 134 ? 14.638 -7.129 -12.374 1.00 83.12 134 ILE A CA 1
ATOM 1067 C C . ILE A 1 134 ? 14.179 -7.987 -13.557 1.00 83.12 134 ILE A C 1
ATOM 1069 O O . ILE A 1 134 ? 14.195 -9.221 -13.479 1.00 83.12 134 ILE A O 1
ATOM 1073 N N . GLN A 1 135 ? 13.840 -7.342 -14.676 1.00 74.31 135 GLN A N 1
ATOM 1074 C CA . GLN A 1 135 ? 13.634 -8.034 -15.945 1.00 74.31 135 GLN A CA 1
ATOM 1075 C C . GLN A 1 135 ? 14.982 -8.574 -16.444 1.00 74.31 135 GLN A C 1
ATOM 1077 O O . GLN A 1 135 ? 15.832 -7.824 -16.911 1.00 74.31 135 GLN A O 1
ATOM 1082 N N . ARG A 1 136 ? 15.212 -9.887 -16.335 1.00 59.38 136 ARG A N 1
ATOM 1083 C CA . ARG A 1 136 ? 16.399 -10.508 -16.937 1.00 59.38 136 ARG A CA 1
ATOM 1084 C C . ARG A 1 136 ? 16.169 -10.697 -18.429 1.00 59.38 136 ARG A C 1
ATOM 1086 O O . ARG A 1 136 ? 15.456 -11.616 -18.830 1.00 59.38 136 ARG A O 1
ATOM 1093 N N . THR A 1 137 ? 16.803 -9.868 -19.246 1.00 52.56 137 THR A N 1
ATOM 1094 C CA . THR A 1 137 ? 16.921 -10.118 -20.683 1.00 52.56 137 THR A CA 1
ATOM 1095 C C . THR A 1 137 ? 17.858 -11.311 -20.873 1.00 52.56 137 THR A C 1
ATOM 1097 O O . THR A 1 137 ? 19.052 -11.229 -20.589 1.00 52.56 137 THR A O 1
ATOM 1100 N N . ILE A 1 138 ? 17.319 -12.460 -21.282 1.00 49.94 138 ILE A N 1
ATOM 1101 C CA . ILE A 1 138 ? 18.142 -13.597 -21.703 1.00 49.94 138 ILE A CA 1
ATOM 1102 C C . ILE A 1 138 ? 18.632 -13.259 -23.117 1.00 49.94 138 ILE A C 1
ATOM 1104 O O . ILE A 1 138 ? 17.831 -13.273 -24.050 1.00 49.94 138 ILE A O 1
ATOM 1108 N N . ASN A 1 139 ? 19.911 -12.891 -23.242 1.00 39.16 139 ASN A N 1
ATOM 1109 C CA . ASN A 1 139 ? 20.601 -12.753 -24.532 1.00 39.16 139 ASN A CA 1
ATOM 1110 C C . ASN A 1 139 ? 20.944 -14.121 -25.129 1.00 39.16 139 ASN A C 1
ATOM 1112 O O . ASN A 1 139 ? 21.342 -15.017 -24.347 1.00 39.16 139 ASN A O 1
#

pLDDT: mean 85.83, std 10.49, range [39.16, 96.12]

Foldseek 3Di:
DADQEDADEDDPPQAPNVLQVVQVVCVVVVNLARHAEYEYADAHDLVCCVPGVLVSLLSRPRHAEYEYEHEDDLSSVLVVLVSCLVPNNPNYQEYEYEYPAQEPVCVVVSVVSCVPRQVSNVVVRHRYHYHYYYDDDDD